Protein AF-A0A973ES80-F1 (afdb_monomer)

Solvent-accessible surface area (backbone atoms only — not comparable to full-atom values): 8370 Å² total; per-residue (Å²): 137,81,82,88,63,58,48,84,72,54,75,30,56,45,78,45,64,37,66,35,90,82,67,39,90,67,48,29,43,89,67,85,59,56,62,62,58,46,53,55,49,45,57,75,65,37,44,41,62,56,45,64,76,75,47,75,82,76,58,48,70,87,73,41,46,35,35,14,36,14,32,15,62,82,35,80,42,47,18,89,81,32,85,41,54,42,68,24,60,24,74,76,77,84,71,94,68,85,58,85,75,82,52,56,40,46,77,60,33,89,63,67,24,53,43,82,52,88,96,50,72,60,70,47,73,41,70,91,50,47,70,24,45,32,55,36,61,76,60,103

Foldseek 3Di:
DDPVPQLVVAPQEDEAEDCQCVPDPLQLDDDDCPRVVVVVVCVVVPNVVVCPVPDPDDDHPVSRQYEYEYRALVQVRVLVPGPHRHHHAAADDDDPDFAPPPCQLCVQDPQSQWDDDPPDRDIHGNPVSDRRSCRSVVRD

Structure (mmCIF, N/CA/C/O backbone):
data_AF-A0A973ES80-F1
#
_entry.id   AF-A0A973ES80-F1
#
loop_
_atom_site.group_PDB
_atom_site.id
_atom_site.type_symbol
_atom_site.label_atom_id
_atom_site.label_alt_id
_atom_site.label_comp_id
_atom_site.label_asym_id
_atom_site.label_entity_id
_atom_site.label_seq_id
_atom_site.pdbx_PDB_ins_code
_atom_site.Cartn_x
_atom_site.Cartn_y
_atom_site.Cartn_z
_atom_site.occupancy
_atom_site.B_iso_or_equiv
_atom_site.auth_seq_id
_atom_site.auth_comp_id
_atom_site.auth_asym_id
_atom_site.auth_atom_id
_atom_site.pdbx_PDB_model_num
ATOM 1 N N . MET A 1 1 ? -2.754 -6.258 39.393 1.00 43.59 1 MET A N 1
ATOM 2 C CA . MET A 1 1 ? -3.346 -5.490 38.275 1.00 43.59 1 MET A CA 1
ATOM 3 C C . MET A 1 1 ? -4.844 -5.733 38.300 1.00 43.59 1 MET A C 1
ATOM 5 O O . MET A 1 1 ? -5.245 -6.885 38.224 1.00 43.59 1 MET A O 1
ATOM 9 N N . ASN A 1 2 ? -5.641 -4.691 38.536 1.00 36.19 2 ASN A N 1
ATOM 10 C CA . ASN A 1 2 ? -7.092 -4.793 38.709 1.00 36.19 2 ASN A CA 1
ATOM 11 C C . ASN A 1 2 ? -7.772 -4.716 37.329 1.00 36.19 2 ASN A C 1
ATOM 13 O O . ASN A 1 2 ? -7.529 -3.766 36.591 1.00 36.19 2 ASN A O 1
ATOM 17 N N . LEU A 1 3 ? -8.583 -5.716 36.974 1.00 53.62 3 LEU A N 1
ATOM 18 C CA . LEU A 1 3 ? -9.195 -5.892 35.642 1.00 53.62 3 LEU A CA 1
ATOM 19 C C . LEU A 1 3 ? -10.403 -4.966 35.378 1.00 53.62 3 LEU A C 1
ATOM 21 O O . LEU A 1 3 ? -10.907 -4.925 34.261 1.00 53.62 3 LEU A O 1
ATOM 25 N N . ASN A 1 4 ? -10.842 -4.204 36.383 1.00 50.44 4 ASN A N 1
ATOM 26 C CA . ASN A 1 4 ? -12.107 -3.455 36.368 1.00 50.44 4 ASN A CA 1
ATOM 27 C C . ASN A 1 4 ? -12.022 -2.034 35.770 1.00 50.44 4 ASN A C 1
ATOM 29 O O . ASN A 1 4 ? -12.993 -1.294 35.848 1.00 50.44 4 ASN A O 1
ATOM 33 N N . HIS A 1 5 ? -10.886 -1.647 35.177 1.00 54.56 5 HIS A N 1
ATOM 34 C CA . HIS A 1 5 ? -10.692 -0.331 34.536 1.00 54.56 5 HIS A CA 1
ATOM 35 C C . HIS A 1 5 ? -10.261 -0.424 33.058 1.00 54.56 5 HIS A C 1
ATOM 37 O O . HIS A 1 5 ? -9.754 0.542 32.493 1.00 54.56 5 HIS A O 1
ATOM 43 N N . MET A 1 6 ? -10.422 -1.582 32.402 1.00 54.12 6 MET A N 1
ATOM 44 C CA . MET A 1 6 ? -10.045 -1.729 30.982 1.00 54.12 6 MET A CA 1
ATOM 45 C C . MET A 1 6 ? -10.968 -0.964 30.021 1.00 54.12 6 MET A C 1
ATOM 47 O O . MET A 1 6 ? -10.572 -0.690 28.889 1.00 54.12 6 MET A O 1
ATOM 51 N N . ASP A 1 7 ? -12.166 -0.598 30.468 1.00 54.78 7 ASP A N 1
ATOM 52 C CA . ASP A 1 7 ? -13.205 -0.026 29.609 1.00 54.78 7 ASP A CA 1
ATOM 53 C C . ASP A 1 7 ? -12.988 1.473 29.337 1.00 54.78 7 ASP A C 1
ATOM 55 O O . ASP A 1 7 ? -13.377 1.984 28.288 1.00 54.78 7 ASP A O 1
ATOM 59 N N . GLU A 1 8 ? -12.272 2.172 30.227 1.00 59.88 8 GLU A N 1
ATOM 60 C CA . GLU A 1 8 ? -11.887 3.585 30.061 1.00 59.88 8 GLU A CA 1
ATOM 61 C C . GLU A 1 8 ? -10.803 3.794 28.986 1.00 59.88 8 GLU A C 1
ATOM 63 O O . GLU A 1 8 ? -10.536 4.925 28.581 1.00 59.88 8 GLU A O 1
ATOM 68 N N . GLN A 1 9 ? -10.182 2.717 28.491 1.00 67.00 9 GLN A N 1
ATOM 69 C CA . GLN A 1 9 ? -9.105 2.782 27.496 1.00 67.00 9 GLN A CA 1
ATOM 70 C C . GLN A 1 9 ? -9.587 2.602 26.046 1.00 67.00 9 GLN A C 1
ATOM 72 O O . GLN A 1 9 ? -8.796 2.801 25.121 1.00 67.00 9 GLN A O 1
ATOM 77 N N . VAL A 1 10 ? -10.862 2.254 25.818 1.00 82.19 10 VAL A N 1
ATOM 78 C CA . VAL A 1 10 ? -11.398 1.997 24.470 1.00 82.19 10 VAL A CA 1
ATOM 79 C C . VAL A 1 10 ? -11.743 3.310 23.762 1.00 82.19 10 VAL A C 1
ATOM 81 O O . VAL A 1 10 ? -12.679 4.012 24.143 1.00 82.19 10 VAL A O 1
ATOM 84 N N . ARG A 1 11 ? -11.020 3.628 22.680 1.00 85.75 11 ARG A N 1
ATOM 85 C CA . ARG A 1 11 ? -11.222 4.860 21.885 1.00 85.75 11 ARG A CA 1
ATOM 86 C C . ARG A 1 11 ? -12.265 4.686 20.781 1.00 85.75 11 ARG A C 1
ATOM 88 O O . ARG A 1 11 ? -12.725 5.656 20.181 1.00 85.75 11 ARG A O 1
ATOM 95 N N . GLY A 1 12 ? -12.644 3.440 20.510 1.00 92.19 12 GLY A N 1
ATOM 96 C CA . GLY A 1 12 ? -13.608 3.050 19.486 1.00 92.19 12 GLY A CA 1
ATOM 97 C C . GLY A 1 12 ? -12.990 2.858 18.103 1.00 92.19 12 GLY A C 1
ATOM 98 O O . GLY A 1 12 ? -13.616 2.279 17.229 1.00 92.19 12 GLY A O 1
ATOM 99 N N . HIS A 1 13 ? -11.762 3.290 17.866 1.00 95.50 13 HIS A N 1
ATOM 100 C CA . HIS A 1 13 ? -11.026 2.857 16.689 1.00 95.50 13 HIS A CA 1
ATOM 101 C C . HIS A 1 13 ? -9.534 3.053 16.899 1.00 95.50 13 HIS A C 1
ATOM 103 O O . HIS A 1 13 ? -9.101 3.879 17.704 1.00 95.50 13 HIS A O 1
ATOM 109 N N . ARG A 1 14 ? -8.758 2.321 16.110 1.00 95.38 14 ARG A N 1
ATOM 110 C CA . ARG A 1 14 ? -7.320 2.486 16.000 1.00 95.38 14 ARG A CA 1
ATOM 111 C C . ARG A 1 14 ? -6.913 2.426 14.541 1.00 95.38 14 ARG A C 1
ATOM 113 O O . ARG A 1 14 ? -7.352 1.529 13.824 1.00 95.38 14 ARG A O 1
ATOM 120 N N . VAL A 1 15 ? -6.058 3.356 14.133 1.00 96.69 15 VAL A N 1
ATOM 121 C CA . VAL A 1 15 ? -5.391 3.317 12.835 1.00 96.69 15 VAL A CA 1
ATOM 122 C C . VAL A 1 15 ? -3.910 3.034 13.070 1.00 96.69 15 VAL A C 1
ATOM 124 O O . VAL A 1 15 ? -3.263 3.703 13.868 1.00 96.69 15 VAL A O 1
ATOM 127 N N . GLU A 1 16 ? -3.382 2.007 12.413 1.00 95.69 16 GLU A N 1
ATOM 128 C CA . GLU A 1 16 ? -1.969 1.624 12.477 1.00 95.69 16 GLU A CA 1
ATOM 129 C C . GLU A 1 16 ? -1.348 1.718 11.079 1.00 95.69 16 GLU A C 1
ATOM 131 O O . GLU A 1 16 ? -1.989 1.403 10.073 1.00 95.69 16 GLU A O 1
ATOM 136 N N . THR A 1 17 ? -0.090 2.146 10.993 1.00 95.88 17 THR A N 1
ATOM 137 C CA . THR A 1 17 ? 0.634 2.282 9.723 1.00 95.88 17 THR A CA 1
ATOM 138 C C . THR A 1 17 ? 1.946 1.516 9.738 1.00 95.88 17 THR A C 1
ATOM 140 O O . THR A 1 17 ? 2.513 1.214 10.787 1.00 95.88 17 THR A O 1
ATOM 143 N N . CYS A 1 18 ? 2.454 1.197 8.550 1.00 94.75 18 CYS A N 1
ATOM 144 C CA . CYS A 1 18 ? 3.840 0.766 8.392 1.00 94.75 18 CYS A CA 1
ATOM 145 C C . CYS A 1 18 ? 4.806 1.970 8.413 1.00 94.75 18 CYS A C 1
ATOM 147 O O . CYS A 1 18 ? 4.372 3.117 8.355 1.00 94.75 18 CYS A O 1
ATOM 149 N N . PHE A 1 19 ? 6.115 1.700 8.393 1.00 92.44 19 PHE A N 1
ATOM 150 C CA . PHE A 1 19 ? 7.204 2.691 8.277 1.00 92.44 19 PHE A CA 1
ATOM 151 C C . PHE A 1 19 ? 7.278 3.388 6.891 1.00 92.44 19 PHE A C 1
ATOM 153 O O . PHE A 1 19 ? 8.298 3.944 6.496 1.00 92.44 19 PHE A O 1
ATOM 160 N N . GLY A 1 20 ? 6.231 3.302 6.067 1.00 90.69 20 GLY A N 1
ATOM 161 C CA . GLY A 1 20 ? 6.263 3.781 4.685 1.00 90.69 20 GLY A CA 1
ATOM 162 C C . GLY A 1 20 ? 6.434 5.298 4.577 1.00 90.69 20 GLY A C 1
ATOM 163 O O . GLY A 1 20 ? 7.318 5.762 3.852 1.00 90.69 20 GLY A O 1
ATOM 164 N N . ALA A 1 21 ? 5.653 6.067 5.338 1.00 87.06 21 ALA A N 1
ATOM 165 C CA . ALA A 1 21 ? 5.737 7.530 5.384 1.00 87.06 21 ALA A CA 1
ATOM 166 C C . ALA A 1 21 ? 7.124 8.051 5.812 1.00 87.06 21 ALA A C 1
ATOM 168 O O . ALA A 1 21 ? 7.546 9.106 5.346 1.00 87.06 21 ALA A O 1
ATOM 169 N N . ASP A 1 22 ? 7.856 7.271 6.607 1.00 89.81 22 ASP A N 1
ATOM 170 C CA . ASP A 1 22 ? 9.169 7.619 7.161 1.00 89.81 22 ASP A CA 1
ATOM 171 C C . ASP A 1 22 ? 10.346 7.276 6.223 1.00 89.81 22 ASP A C 1
ATOM 173 O O . ASP A 1 22 ? 11.509 7.304 6.627 1.00 89.81 22 ASP A O 1
ATOM 177 N N . GLY A 1 23 ? 10.064 6.952 4.955 1.00 89.94 23 GLY A N 1
ATOM 178 C CA . GLY A 1 23 ? 11.088 6.747 3.925 1.00 89.94 23 GLY A CA 1
ATOM 179 C C . GLY A 1 23 ? 11.422 5.285 3.627 1.00 89.94 23 GLY A C 1
ATOM 180 O O . GLY A 1 23 ? 12.551 4.972 3.250 1.00 89.94 23 GLY A O 1
ATOM 181 N N . CYS A 1 24 ? 10.463 4.364 3.765 1.00 93.06 24 CYS A N 1
ATOM 182 C CA . CYS A 1 24 ? 10.685 2.973 3.368 1.00 93.06 24 CYS A CA 1
ATOM 183 C C . CYS A 1 24 ? 11.018 2.860 1.861 1.00 93.06 24 CYS A C 1
ATOM 185 O O . CYS A 1 24 ? 10.219 3.296 1.028 1.00 93.06 24 CYS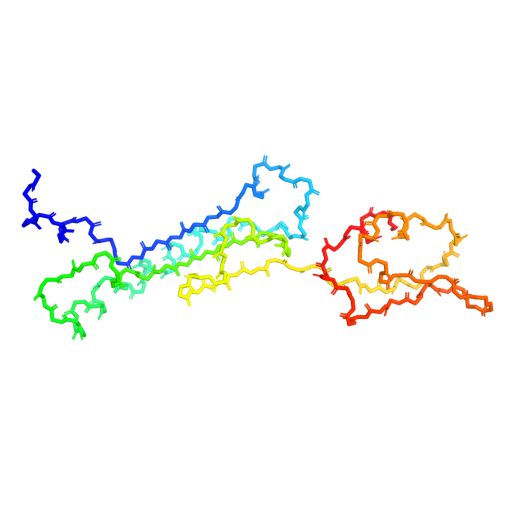 A O 1
ATOM 187 N N . PRO A 1 25 ? 12.114 2.180 1.470 1.00 91.69 25 PRO A N 1
ATOM 188 C CA . PRO A 1 25 ? 12.504 2.055 0.062 1.00 91.69 25 PRO A CA 1
ATOM 189 C C . PRO A 1 25 ? 11.569 1.156 -0.762 1.00 91.69 25 PRO A C 1
ATOM 191 O O . PRO A 1 25 ? 11.608 1.187 -1.986 1.00 91.69 25 PRO A O 1
ATOM 194 N N . ASN A 1 26 ? 10.728 0.341 -0.114 1.00 93.25 26 ASN A N 1
ATOM 195 C CA . ASN A 1 26 ? 9.772 -0.536 -0.799 1.00 93.25 26 ASN A CA 1
ATOM 196 C C . ASN A 1 26 ? 8.398 0.123 -1.000 1.00 93.25 26 ASN A C 1
ATOM 198 O O . ASN A 1 26 ? 7.464 -0.547 -1.436 1.00 93.25 26 ASN A O 1
ATOM 202 N N . ARG A 1 27 ? 8.244 1.399 -0.625 1.00 93.00 27 ARG A N 1
ATOM 203 C CA . ARG A 1 27 ? 6.973 2.119 -0.702 1.00 93.00 27 ARG A CA 1
ATOM 204 C C . ARG A 1 27 ? 6.459 2.142 -2.145 1.00 93.00 27 ARG A C 1
ATOM 206 O O . ARG A 1 27 ? 7.104 2.708 -3.021 1.00 93.00 27 ARG A O 1
ATOM 213 N N . ALA A 1 28 ? 5.289 1.545 -2.373 1.00 94.12 28 ALA A N 1
ATOM 214 C CA . ALA A 1 28 ? 4.667 1.471 -3.695 1.00 94.12 28 ALA A CA 1
ATOM 215 C C . ALA A 1 28 ? 3.730 2.659 -3.946 1.00 94.12 28 ALA A C 1
ATOM 217 O O . ALA A 1 28 ? 3.535 3.069 -5.088 1.00 94.12 28 ALA A O 1
ATOM 218 N N . CYS A 1 29 ? 3.141 3.211 -2.883 1.00 88.38 29 CYS A N 1
ATOM 219 C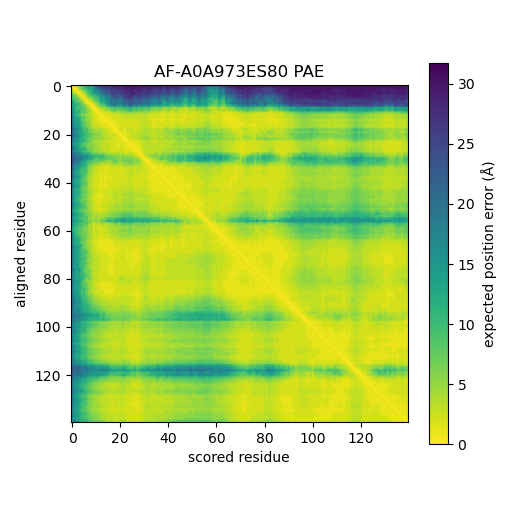 CA . CYS A 1 29 ? 2.229 4.343 -2.952 1.00 88.38 29 CYS A CA 1
ATOM 220 C C . CYS A 1 29 ? 2.657 5.440 -1.976 1.00 88.38 29 CYS A C 1
ATOM 222 O O . CYS A 1 29 ? 2.942 5.163 -0.816 1.00 88.38 29 CYS A O 1
ATOM 224 N N . ASP A 1 30 ? 2.645 6.690 -2.433 1.00 82.88 30 ASP A N 1
ATOM 225 C CA . ASP A 1 30 ? 2.770 7.867 -1.572 1.00 82.88 30 ASP A CA 1
ATOM 226 C C . ASP A 1 30 ? 1.397 8.535 -1.456 1.00 82.88 30 ASP A C 1
ATOM 228 O O . ASP A 1 30 ? 1.039 9.462 -2.191 1.00 82.88 30 ASP A O 1
ATOM 232 N N . ALA A 1 31 ? 0.552 7.972 -0.593 1.00 74.06 31 ALA A N 1
ATOM 233 C CA . ALA A 1 31 ? -0.707 8.611 -0.261 1.00 74.06 31 ALA A CA 1
ATOM 234 C C . ALA A 1 31 ? -0.416 9.750 0.725 1.00 74.06 31 ALA A C 1
ATOM 236 O O . ALA A 1 31 ? 0.163 9.533 1.785 1.00 74.06 31 ALA A O 1
ATOM 237 N N . ARG A 1 32 ? -0.855 10.973 0.408 1.00 78.19 32 ARG A N 1
ATOM 238 C CA . ARG A 1 32 ? -0.741 12.110 1.335 1.00 78.19 32 ARG A CA 1
ATOM 239 C C . ARG A 1 32 ? -1.588 11.855 2.585 1.00 78.19 32 ARG A C 1
ATOM 241 O O . ARG A 1 32 ? -2.816 11.969 2.525 1.00 78.19 32 ARG A O 1
ATOM 248 N N . ASN A 1 33 ? -0.918 11.536 3.691 1.00 84.12 33 ASN A N 1
ATOM 249 C CA . ASN A 1 33 ? -1.470 11.395 5.041 1.00 84.12 33 ASN A CA 1
ATOM 250 C C . ASN A 1 33 ? -2.759 10.537 5.124 1.00 84.12 33 ASN A C 1
ATOM 252 O O . ASN A 1 33 ? -3.790 11.018 5.600 1.00 84.12 33 ASN A O 1
ATOM 256 N N . PRO A 1 34 ? -2.762 9.275 4.646 1.00 91.00 34 PRO A N 1
ATOM 257 C CA . PRO A 1 34 ? -3.954 8.427 4.650 1.00 91.00 34 PRO A CA 1
ATOM 258 C C . PRO A 1 34 ? -4.445 8.122 6.068 1.00 91.00 34 PRO A C 1
ATOM 260 O O . PRO A 1 34 ? -5.652 8.074 6.286 1.00 91.00 34 PRO A O 1
ATOM 263 N N . ALA A 1 35 ? -3.525 7.964 7.023 1.00 93.62 35 ALA A N 1
ATOM 264 C CA . ALA A 1 35 ? -3.856 7.637 8.404 1.00 93.62 35 ALA A CA 1
ATOM 265 C C . ALA A 1 35 ? -4.658 8.749 9.080 1.00 93.62 35 ALA A C 1
ATOM 267 O O . ALA A 1 35 ? -5.779 8.495 9.508 1.00 93.62 35 ALA A O 1
ATOM 268 N N . SER A 1 36 ? -4.159 9.990 9.074 1.00 94.50 36 SER A N 1
ATOM 269 C CA . SER A 1 36 ? -4.866 11.108 9.713 1.00 94.50 36 SER A CA 1
ATOM 270 C C . SER A 1 36 ? -6.228 11.366 9.070 1.00 94.50 36 SER A C 1
ATOM 272 O O . SER A 1 36 ? -7.227 11.529 9.760 1.00 94.50 36 SER A O 1
ATOM 274 N N . ARG A 1 37 ? -6.316 11.296 7.734 1.00 94.62 37 ARG A N 1
ATOM 275 C CA . ARG A 1 37 ? -7.597 11.431 7.020 1.00 94.62 37 ARG A CA 1
ATOM 276 C C . ARG A 1 37 ? -8.607 10.361 7.430 1.00 94.62 37 ARG A C 1
ATOM 278 O O . ARG A 1 37 ? -9.812 10.631 7.441 1.00 94.62 37 ARG A O 1
ATOM 285 N N . LEU A 1 38 ? -8.134 9.147 7.703 1.00 95.38 38 LEU A N 1
ATOM 286 C CA . LEU A 1 38 ? -8.975 8.046 8.137 1.00 95.38 38 LEU A CA 1
ATOM 287 C C . LEU A 1 38 ? -9.381 8.193 9.607 1.00 95.38 38 LEU A C 1
ATOM 289 O O . LEU A 1 38 ? -10.559 8.033 9.908 1.00 95.38 38 LEU A O 1
ATOM 293 N N . GLU A 1 39 ? -8.461 8.566 10.494 1.00 96.12 39 GLU A N 1
ATOM 294 C CA . GLU A 1 39 ? -8.762 8.892 11.895 1.00 96.12 39 GLU A CA 1
ATOM 295 C C . GLU A 1 39 ? -9.815 10.006 11.996 1.00 96.12 39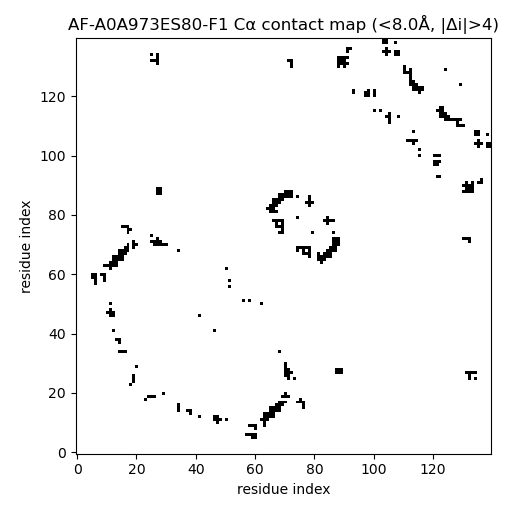 GLU A C 1
ATOM 297 O O . GLU A 1 39 ? -10.818 9.856 12.698 1.00 96.12 39 GLU A O 1
ATOM 302 N N . ASP A 1 40 ? -9.672 11.073 11.206 1.00 96.69 40 ASP A N 1
ATOM 303 C CA . ASP A 1 40 ? -10.650 12.161 11.116 1.00 96.69 40 ASP A CA 1
ATOM 304 C C . ASP A 1 40 ? -12.015 11.667 10.622 1.00 96.69 40 ASP A C 1
ATOM 306 O O . ASP A 1 40 ? -13.073 12.121 11.068 1.00 96.69 40 ASP A O 1
ATOM 310 N N . LEU A 1 41 ? -12.032 10.755 9.647 1.00 96.56 41 LEU A N 1
ATOM 311 C CA . LEU A 1 41 ? -13.269 10.169 9.139 1.00 96.56 41 LEU A CA 1
ATOM 312 C C . LEU A 1 41 ? -13.960 9.311 10.206 1.00 96.56 41 LEU A C 1
ATOM 314 O O . LEU A 1 41 ? -15.159 9.484 10.428 1.00 96.56 41 LEU A O 1
ATOM 318 N N . LEU A 1 42 ? -13.224 8.417 10.864 1.00 96.69 42 LEU A N 1
ATOM 319 C CA . LEU A 1 42 ? -13.750 7.513 11.889 1.00 96.69 42 LEU A CA 1
ATOM 320 C C . LEU A 1 42 ? -14.238 8.292 13.116 1.00 96.69 42 LEU A C 1
ATOM 322 O O . LEU A 1 42 ? -15.337 8.043 13.615 1.00 96.69 42 LEU A O 1
ATOM 326 N N . THR A 1 43 ? -13.491 9.312 13.534 1.00 95.69 43 THR A N 1
ATOM 327 C CA . THR A 1 43 ? -13.895 10.218 14.613 1.00 95.69 43 THR A CA 1
ATOM 328 C C . THR A 1 43 ? -15.186 10.953 14.261 1.00 95.69 43 THR A C 1
ATOM 330 O O . THR A 1 43 ? -16.151 10.903 15.025 1.00 95.69 43 THR A O 1
ATOM 333 N N . ARG A 1 44 ? -15.277 11.558 13.067 1.00 97.44 44 ARG A N 1
ATOM 334 C CA . ARG A 1 44 ? -16.502 12.249 12.615 1.00 97.44 44 ARG A CA 1
ATOM 335 C C . ARG A 1 44 ? -17.711 11.325 12.489 1.00 97.44 44 ARG A C 1
ATOM 337 O O . ARG A 1 44 ? -18.838 11.779 12.656 1.00 97.44 44 ARG A O 1
ATOM 344 N N . LYS A 1 45 ? -17.504 10.041 12.189 1.00 96.94 45 LYS A N 1
ATOM 345 C 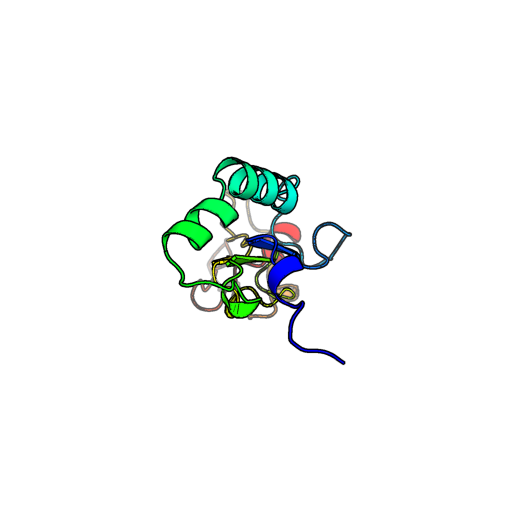CA . LYS A 1 45 ? -18.573 9.032 12.141 1.00 96.94 45 LYS A CA 1
ATOM 346 C C . LYS A 1 45 ? -18.987 8.512 13.520 1.00 96.94 45 LYS A C 1
ATOM 348 O O . LYS A 1 45 ? -19.925 7.725 13.587 1.00 96.94 45 LYS A O 1
ATOM 353 N N . ASN A 1 46 ? -18.337 8.968 14.594 1.00 95.75 46 ASN A N 1
ATOM 354 C CA . ASN A 1 46 ? -18.616 8.583 15.975 1.00 95.75 46 ASN A CA 1
ATOM 355 C C . ASN A 1 46 ? -18.681 7.055 16.159 1.00 95.75 46 ASN A C 1
ATOM 357 O O . ASN A 1 46 ? -19.653 6.513 16.689 1.00 95.75 46 ASN A O 1
ATOM 361 N N . ILE A 1 47 ? -17.641 6.349 15.699 1.00 95.25 47 ILE A N 1
ATOM 362 C CA . ILE A 1 47 ? -17.583 4.880 15.769 1.00 95.25 47 ILE A CA 1
ATOM 363 C C . ILE A 1 47 ? -17.716 4.371 17.214 1.00 95.25 47 ILE A C 1
ATOM 365 O O . ILE A 1 47 ? -18.386 3.367 17.451 1.00 95.25 47 ILE A O 1
ATOM 369 N N . LEU A 1 48 ? -17.166 5.095 18.196 1.00 93.06 48 LEU A N 1
ATOM 370 C CA . LEU A 1 48 ? -17.338 4.767 19.614 1.00 93.06 48 LEU A CA 1
ATOM 371 C C . LEU A 1 48 ? -18.815 4.808 20.035 1.00 93.06 48 LEU A C 1
ATOM 373 O O . LEU A 1 48 ? -19.305 3.867 20.657 1.00 93.06 48 LEU A O 1
ATOM 377 N N . GLY A 1 49 ? -19.540 5.872 19.676 1.00 93.38 49 GLY A N 1
ATOM 378 C CA . GLY A 1 49 ? -20.971 5.982 19.955 1.00 93.38 49 GLY A CA 1
ATOM 379 C C . GLY A 1 49 ? -21.787 4.901 19.247 1.00 93.3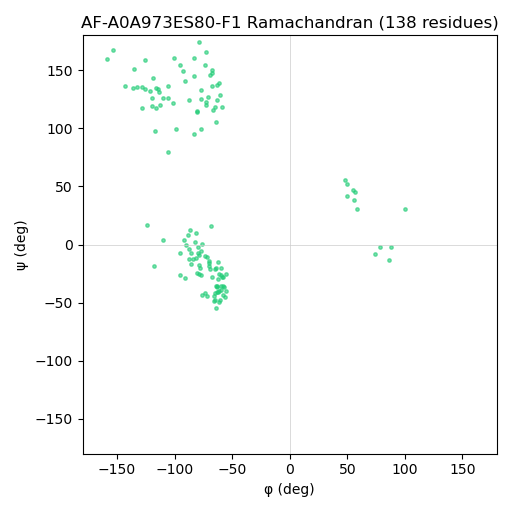8 49 GLY A C 1
ATOM 380 O O . GLY A 1 49 ? -22.669 4.304 19.859 1.00 93.38 49 GLY A O 1
ATOM 381 N N . PHE A 1 50 ? -21.448 4.593 17.993 1.00 93.75 50 PHE A N 1
ATOM 382 C CA . PHE A 1 50 ? -22.061 3.494 17.247 1.00 93.75 50 PHE A CA 1
ATOM 383 C C . PHE A 1 50 ? -21.889 2.143 17.959 1.00 93.75 50 PHE A C 1
ATOM 385 O O . PHE A 1 50 ? -22.848 1.381 18.067 1.00 93.75 50 PHE A O 1
ATOM 392 N N . MET A 1 51 ? -20.699 1.854 18.493 1.00 92.06 51 MET A N 1
ATOM 393 C CA . MET A 1 51 ? -20.461 0.618 19.241 1.00 92.06 51 MET A CA 1
ATOM 394 C C . MET A 1 51 ? -21.246 0.543 20.543 1.00 92.06 51 MET A C 1
ATOM 396 O O . MET A 1 51 ? -21.851 -0.492 20.813 1.00 92.06 51 MET A O 1
ATOM 400 N N . LYS A 1 52 ? -21.287 1.630 21.324 1.00 91.81 52 LYS A N 1
ATOM 401 C CA . LYS A 1 52 ? -22.054 1.681 22.582 1.00 91.81 52 LYS A CA 1
ATOM 402 C C . LYS A 1 52 ? -23.543 1.386 22.381 1.00 91.81 52 LYS A C 1
ATOM 404 O O . LYS A 1 52 ? -24.193 0.878 23.281 1.00 91.81 52 LYS A O 1
ATOM 409 N N . GLN A 1 53 ? -24.085 1.674 21.197 1.00 93.25 53 GLN A N 1
ATOM 410 C CA . GLN A 1 53 ? -25.479 1.367 20.862 1.00 93.25 53 GLN A CA 1
ATOM 411 C C . GLN A 1 53 ? -25.721 -0.102 20.491 1.00 93.25 53 GLN A C 1
ATOM 413 O O . GLN A 1 53 ? -26.871 -0.534 20.460 1.00 93.25 53 GLN A O 1
ATOM 418 N N . ARG A 1 54 ? -24.675 -0.865 20.150 1.00 91.81 54 ARG A N 1
ATOM 419 C CA . ARG A 1 54 ? -24.802 -2.230 19.608 1.00 91.81 54 ARG A CA 1
ATOM 420 C C . ARG A 1 54 ? -24.172 -3.317 20.464 1.00 91.81 54 ARG A C 1
ATOM 422 O O . ARG A 1 54 ? -24.496 -4.485 20.272 1.00 91.81 54 ARG A O 1
ATOM 429 N N . VAL A 1 55 ? -23.271 -2.953 21.365 1.00 90.31 55 VAL A N 1
ATOM 430 C CA . VAL A 1 55 ? -22.522 -3.888 22.201 1.00 90.31 55 VAL A CA 1
ATOM 431 C C . VAL A 1 55 ? -22.936 -3.685 23.650 1.00 90.31 55 VAL A C 1
ATOM 433 O O . VAL A 1 55 ? -23.017 -2.554 24.122 1.00 90.31 55 VAL A O 1
ATOM 436 N N . ALA A 1 56 ? -23.204 -4.790 24.346 1.00 85.62 56 ALA A N 1
ATOM 437 C CA . ALA A 1 56 ? -23.508 -4.756 25.768 1.00 85.62 56 ALA A CA 1
ATOM 438 C C . ALA A 1 56 ? -22.300 -4.241 26.557 1.00 85.62 56 ALA A C 1
ATOM 440 O O . ALA A 1 56 ? -21.161 -4.637 26.300 1.00 85.62 56 ALA A O 1
ATOM 441 N N . GLU A 1 57 ? -22.556 -3.368 27.525 1.00 82.75 57 GLU A N 1
ATOM 442 C CA . GLU A 1 57 ? -21.495 -2.844 28.368 1.00 82.75 57 GLU A CA 1
ATOM 443 C C . GLU A 1 57 ? -20.918 -3.933 29.301 1.00 82.75 57 GLU A C 1
ATOM 445 O O . GLU A 1 57 ? -21.647 -4.814 29.766 1.00 82.75 57 GLU A O 1
ATOM 450 N N . PRO A 1 58 ? -19.606 -3.874 29.585 1.00 85.69 58 PRO A N 1
ATOM 451 C CA . PRO A 1 58 ? -18.712 -2.799 29.177 1.00 85.69 58 PRO A CA 1
ATOM 452 C C . PRO A 1 58 ? -17.934 -3.069 27.874 1.00 85.69 58 PRO A C 1
ATOM 454 O O . PRO A 1 58 ? -17.663 -4.212 27.490 1.00 85.69 58 PRO A O 1
ATOM 457 N N . LEU A 1 59 ? -17.541 -1.986 27.193 1.00 88.75 59 LEU A N 1
ATOM 458 C CA . LEU A 1 59 ? -16.734 -2.065 25.977 1.00 88.75 59 LEU A CA 1
ATOM 459 C C . LEU A 1 59 ? -15.291 -2.461 26.291 1.00 88.75 59 LEU A C 1
ATOM 461 O O . LEU A 1 59 ? -14.551 -1.728 26.931 1.00 88.75 59 LEU A O 1
ATOM 465 N N . LYS A 1 60 ? -14.874 -3.591 25.720 1.00 89.56 60 LYS A N 1
ATOM 466 C CA . LYS A 1 60 ? -13.501 -4.117 25.790 1.00 89.56 60 LYS A CA 1
ATOM 467 C C . LYS A 1 60 ? -12.686 -3.836 24.524 1.00 89.56 60 LYS A C 1
ATOM 469 O O . LYS A 1 60 ? -13.244 -3.687 23.442 1.00 89.56 60 LYS A O 1
ATOM 474 N N . MET A 1 61 ? -11.357 -3.907 24.635 1.00 86.75 61 MET A N 1
ATOM 475 C CA . MET A 1 61 ? -10.388 -3.660 23.546 1.00 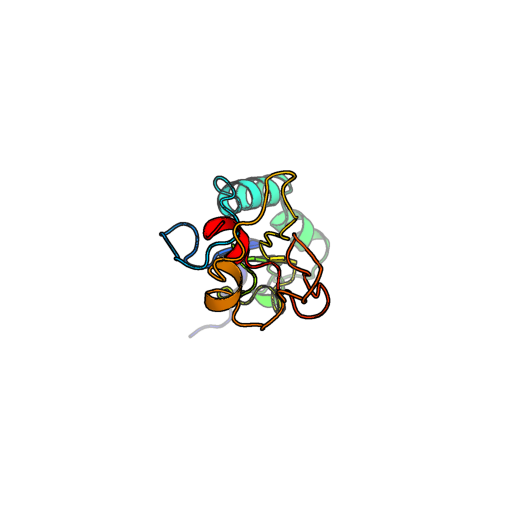86.75 61 MET A CA 1
ATOM 476 C C . MET A 1 61 ? -10.571 -4.501 22.271 1.00 86.75 61 MET A C 1
ATOM 478 O O . MET A 1 61 ? -10.112 -4.096 21.208 1.00 86.75 61 MET A O 1
ATOM 482 N N . HIS A 1 62 ? -11.184 -5.684 22.353 1.00 88.12 62 HIS A N 1
ATOM 483 C CA . HIS A 1 62 ? -11.451 -6.515 21.170 1.00 88.12 62 HIS A CA 1
ATOM 484 C C . HIS A 1 62 ? -12.673 -6.052 20.368 1.00 88.12 62 HIS A C 1
ATOM 486 O O . HIS A 1 62 ? -12.895 -6.563 19.280 1.00 88.12 62 HIS A O 1
ATOM 492 N N . HIS A 1 63 ? -13.457 -5.106 20.891 1.00 90.69 63 HIS A N 1
ATOM 493 C CA . HIS A 1 63 ? -14.513 -4.445 20.127 1.00 90.69 63 HIS A CA 1
ATOM 494 C C . HIS A 1 63 ? -13.982 -3.244 19.336 1.00 90.69 63 HIS A C 1
ATOM 496 O O . HIS A 1 63 ? -14.664 -2.762 18.441 1.00 90.69 63 HIS A O 1
ATOM 502 N N . GLU A 1 64 ? -12.792 -2.732 19.670 1.00 91.44 64 GLU A N 1
ATOM 503 C CA . GLU A 1 64 ? -12.216 -1.569 19.000 1.00 91.44 64 GLU A CA 1
ATOM 504 C C . GLU A 1 64 ? -11.956 -1.874 17.523 1.00 91.44 64 GLU A C 1
ATOM 506 O O . GLU A 1 64 ? -11.217 -2.805 17.213 1.00 91.44 64 GLU A O 1
ATOM 511 N N . LEU A 1 65 ? -12.523 -1.059 16.628 1.00 95.31 65 LEU A N 1
ATOM 512 C CA . LEU A 1 65 ? -12.306 -1.190 15.191 1.00 95.31 65 LEU A CA 1
ATOM 513 C C . LEU A 1 65 ? -10.836 -0.918 14.861 1.00 95.31 65 LEU A C 1
ATOM 515 O O . LEU A 1 65 ? -10.346 0.197 15.062 1.00 95.31 65 LEU A O 1
ATOM 519 N N . ARG A 1 66 ? -10.142 -1.904 14.304 1.00 97.00 66 ARG A N 1
ATOM 520 C CA . ARG A 1 66 ? -8.749 -1.781 13.881 1.00 97.00 66 ARG A CA 1
ATOM 521 C C . ARG A 1 66 ? -8.674 -1.597 12.380 1.00 97.00 66 ARG A C 1
ATOM 523 O O . ARG A 1 66 ? -9.096 -2.458 11.610 1.00 97.00 66 ARG A O 1
ATOM 530 N N . VAL A 1 67 ? -8.066 -0.493 11.969 1.00 97.88 67 VAL A N 1
ATOM 531 C CA . VAL A 1 67 ? -7.687 -0.264 10.580 1.00 97.88 67 VAL A CA 1
ATOM 532 C C . VAL A 1 67 ? -6.173 -0.244 10.478 1.00 97.88 67 VAL A C 1
ATOM 534 O O . VAL A 1 67 ? -5.507 0.445 11.243 1.00 97.88 67 VAL A O 1
ATOM 537 N N . SER A 1 68 ? -5.617 -0.991 9.534 1.00 97.75 68 SER A N 1
ATOM 538 C CA . SER A 1 68 ? -4.174 -1.037 9.314 1.00 97.75 68 SER A CA 1
ATOM 539 C C . SER A 1 68 ? -3.842 -0.714 7.864 1.00 97.75 68 SER A C 1
ATOM 541 O O . SER A 1 68 ? -4.485 -1.208 6.936 1.00 97.75 68 SER A O 1
ATOM 543 N N . ILE A 1 69 ? -2.850 0.154 7.675 1.00 96.81 69 ILE A N 1
ATOM 544 C CA . ILE A 1 69 ? -2.437 0.691 6.379 1.00 96.81 69 ILE A CA 1
ATOM 545 C C . ILE A 1 69 ? -0.983 0.312 6.123 1.00 96.81 69 ILE A C 1
ATOM 547 O O . ILE A 1 69 ? -0.097 0.584 6.935 1.00 96.81 69 ILE A O 1
ATOM 551 N N . SER A 1 70 ? -0.722 -0.309 4.981 1.00 96.62 70 SER A N 1
ATOM 552 C CA . SER A 1 70 ? 0.620 -0.566 4.467 1.00 96.62 70 SER A CA 1
ATOM 553 C C . SER A 1 70 ? 0.774 0.076 3.098 1.00 96.62 70 SER A C 1
ATOM 555 O O . SER A 1 70 ? -0.051 -0.149 2.223 1.00 96.62 70 SER A O 1
ATOM 557 N N . ASP A 1 71 ? 1.859 0.812 2.873 1.00 96.19 71 ASP A N 1
ATOM 558 C CA . ASP A 1 71 ? 2.060 1.561 1.622 1.00 96.19 71 ASP A CA 1
ATOM 559 C C . ASP A 1 71 ? 2.607 0.704 0.466 1.00 96.19 71 ASP A C 1
ATOM 561 O O . ASP A 1 71 ? 2.910 1.210 -0.617 1.00 96.19 71 ASP A O 1
ATOM 565 N N . CYS A 1 72 ? 2.790 -0.596 0.695 1.00 95.75 72 CYS A N 1
ATOM 566 C CA . CYS A 1 72 ? 3.246 -1.543 -0.312 1.00 95.75 72 CYS A CA 1
ATOM 567 C C . CYS A 1 72 ? 2.772 -2.977 -0.013 1.00 95.75 72 CYS A C 1
ATOM 569 O O . CYS A 1 72 ? 2.376 -3.270 1.123 1.00 95.75 72 CYS A O 1
ATOM 571 N N . PRO A 1 73 ? 2.901 -3.897 -0.987 1.00 96.56 73 PRO A N 1
ATOM 572 C CA . PRO A 1 73 ? 2.488 -5.295 -0.846 1.00 96.56 73 PRO A CA 1
ATOM 573 C C . PRO A 1 73 ? 3.224 -6.094 0.241 1.00 96.56 73 PRO A C 1
ATOM 575 O O . PRO A 1 73 ? 2.726 -7.136 0.652 1.00 96.56 73 PRO A O 1
ATOM 578 N N . ASN A 1 74 ? 4.365 -5.608 0.758 1.00 95.56 74 ASN A N 1
ATOM 579 C CA . ASN A 1 74 ? 5.065 -6.259 1.878 1.00 95.56 74 ASN A CA 1
ATOM 580 C C . ASN A 1 74 ? 4.238 -6.262 3.170 1.00 95.56 74 ASN A C 1
ATOM 582 O O . ASN A 1 74 ? 4.515 -7.051 4.068 1.00 95.56 74 ASN A O 1
ATOM 586 N N . ALA A 1 75 ? 3.242 -5.373 3.269 1.00 96.56 75 ALA A N 1
ATOM 587 C CA . ALA A 1 75 ? 2.220 -5.426 4.304 1.00 96.56 75 ALA A CA 1
ATOM 588 C C . ALA A 1 75 ? 2.768 -5.439 5.754 1.00 96.56 75 ALA A C 1
ATOM 590 O O . ALA A 1 75 ? 2.245 -6.133 6.626 1.00 96.56 75 ALA A O 1
ATOM 591 N N . CYS A 1 76 ? 3.833 -4.676 6.032 1.00 96.75 76 CYS A N 1
ATOM 592 C CA . CYS A 1 76 ? 4.558 -4.735 7.309 1.00 96.75 76 CYS A CA 1
ATOM 593 C C . CYS A 1 76 ? 3.695 -4.404 8.545 1.00 96.75 76 CYS A C 1
ATOM 595 O O . CYS A 1 76 ? 4.001 -4.880 9.636 1.00 96.75 76 CYS A O 1
ATOM 597 N N . SER A 1 77 ? 2.620 -3.620 8.393 1.00 96.06 77 SER A N 1
ATOM 598 C CA . SER A 1 77 ? 1.677 -3.296 9.482 1.00 96.06 77 SER A CA 1
ATOM 599 C C . SER A 1 77 ? 0.626 -4.381 9.739 1.00 96.06 77 SER A C 1
ATOM 601 O O . SER A 1 77 ? -0.316 -4.164 10.499 1.00 96.06 77 SER A O 1
ATOM 603 N N . ARG A 1 78 ? 0.781 -5.561 9.122 1.00 97.50 78 ARG A N 1
ATOM 604 C CA . ARG A 1 78 ? -0.113 -6.722 9.267 1.00 97.50 78 ARG A CA 1
ATOM 605 C C . ARG A 1 78 ? -1.590 -6.407 8.950 1.00 97.50 78 ARG A C 1
ATOM 607 O O . ARG A 1 78 ? -2.473 -6.816 9.705 1.00 97.50 78 ARG A O 1
ATOM 614 N N . PRO A 1 79 ? -1.896 -5.710 7.839 1.00 97.19 79 PRO A N 1
ATOM 615 C CA . PRO A 1 79 ? -3.264 -5.338 7.479 1.00 97.19 79 PRO A CA 1
ATOM 616 C C . PRO A 1 79 ? -4.209 -6.530 7.286 1.00 97.19 79 PRO A C 1
ATOM 618 O O . PRO A 1 79 ? -5.416 -6.362 7.387 1.00 97.19 79 PRO A O 1
ATOM 621 N N . GLN A 1 80 ? -3.686 -7.736 7.053 1.00 96.94 80 GLN A N 1
ATOM 622 C CA . GLN A 1 80 ? -4.481 -8.949 6.834 1.00 96.94 80 GLN A CA 1
ATOM 623 C C . GLN A 1 80 ? -5.229 -9.439 8.081 1.00 96.94 80 GLN A C 1
ATOM 625 O O . GLN A 1 80 ? -6.168 -10.215 7.947 1.00 96.94 80 GLN A O 1
ATOM 630 N N . ILE A 1 81 ? -4.793 -9.033 9.278 1.00 96.56 81 ILE A N 1
ATOM 631 C CA . ILE A 1 81 ? -5.408 -9.436 10.556 1.00 96.56 81 ILE A CA 1
ATOM 632 C C . ILE A 1 81 ? -6.137 -8.280 11.257 1.00 96.56 81 ILE A C 1
ATOM 634 O O . ILE A 1 81 ? -6.597 -8.442 12.386 1.00 96.56 81 ILE A O 1
ATOM 638 N N . ALA A 1 82 ? -6.198 -7.108 10.622 1.00 97.00 82 ALA A N 1
ATOM 639 C CA . ALA A 1 82 ? -7.024 -5.995 11.071 1.00 97.00 82 ALA A CA 1
ATOM 640 C C . ALA A 1 82 ? -8.466 -6.174 10.566 1.00 97.00 82 ALA A C 1
ATOM 642 O O . ALA A 1 82 ? -8.695 -6.891 9.593 1.00 97.00 82 ALA A O 1
ATOM 643 N N . ASP A 1 83 ? -9.433 -5.490 11.183 1.00 96.75 83 ASP A N 1
ATOM 644 C CA . ASP A 1 83 ? -10.822 -5.504 10.704 1.00 96.75 83 ASP A CA 1
ATOM 645 C C . ASP A 1 83 ? -10.926 -4.893 9.300 1.00 96.75 83 ASP A C 1
ATOM 647 O O . ASP A 1 83 ? -11.694 -5.351 8.454 1.00 96.75 83 ASP A O 1
ATOM 651 N N . ILE A 1 84 ? -10.126 -3.852 9.047 1.00 97.56 84 ILE A N 1
ATOM 652 C CA . ILE A 1 84 ? -9.965 -3.234 7.733 1.00 97.56 84 ILE A CA 1
ATOM 653 C C . ILE A 1 84 ? -8.471 -3.145 7.417 1.00 97.56 84 ILE A C 1
ATOM 655 O O . ILE A 1 84 ? -7.715 -2.446 8.092 1.00 97.56 84 ILE A O 1
ATOM 659 N N . GLY A 1 85 ? -8.045 -3.834 6.362 1.00 97.31 85 GLY A N 1
ATOM 660 C CA . GLY A 1 85 ? -6.682 -3.777 5.845 1.00 97.31 85 GLY A CA 1
ATOM 661 C C . GLY A 1 85 ? -6.602 -2.977 4.550 1.00 97.31 85 GLY A C 1
ATOM 662 O O . GLY A 1 85 ? -7.302 -3.286 3.588 1.00 97.31 85 GLY A O 1
ATOM 663 N N . LEU A 1 86 ? -5.725 -1.975 4.501 1.00 96.56 86 LEU A N 1
ATOM 664 C CA . LEU A 1 86 ? -5.412 -1.215 3.291 1.00 96.56 86 LEU A CA 1
ATOM 665 C C . LEU A 1 86 ? -3.970 -1.509 2.870 1.00 96.56 86 LEU A C 1
ATOM 667 O O . LEU A 1 86 ? -3.034 -1.262 3.628 1.00 96.56 86 LEU A O 1
ATOM 671 N N . ILE A 1 87 ? -3.791 -2.035 1.658 1.00 96.62 87 ILE A N 1
ATOM 672 C CA . ILE A 1 87 ? -2.478 -2.365 1.090 1.00 96.62 87 ILE A CA 1
ATOM 673 C C . ILE A 1 87 ? -2.278 -1.548 -0.185 1.00 96.62 87 ILE A C 1
ATOM 675 O O . ILE A 1 87 ? -3.042 -1.674 -1.141 1.00 96.62 87 ILE A O 1
ATOM 679 N N . GLY A 1 88 ? -1.245 -0.710 -0.192 1.00 95.06 88 GLY A N 1
ATOM 680 C CA . GLY A 1 88 ? -0.799 0.041 -1.355 1.00 95.06 88 GLY A CA 1
ATOM 681 C C . GLY A 1 88 ? -0.235 -0.889 -2.422 1.00 95.06 88 GLY A C 1
ATOM 682 O O . GLY A 1 88 ? 0.533 -1.806 -2.126 1.00 95.06 88 GLY A O 1
ATOM 683 N N . ALA A 1 89 ? -0.610 -0.636 -3.670 1.00 95.25 89 ALA A N 1
ATOM 684 C CA . ALA A 1 89 ? -0.174 -1.398 -4.825 1.00 95.25 89 ALA A CA 1
ATOM 685 C C . ALA A 1 89 ? 0.029 -0.461 -6.021 1.00 95.25 89 ALA A C 1
ATOM 687 O O . ALA A 1 89 ? -0.804 0.396 -6.311 1.00 95.25 89 ALA A O 1
ATOM 688 N N . CYS A 1 90 ? 1.125 -0.665 -6.741 1.00 95.19 90 CYS A N 1
ATOM 689 C CA . CYS A 1 90 ? 1.444 -0.012 -8.000 1.00 95.19 90 CYS A CA 1
ATOM 690 C C . CYS A 1 90 ? 1.525 -1.084 -9.091 1.00 95.19 90 CYS A C 1
ATOM 692 O O . CYS A 1 90 ? 2.519 -1.808 -9.217 1.00 95.19 90 CYS A O 1
ATOM 694 N N . ARG A 1 91 ? 0.431 -1.239 -9.848 1.00 94.31 91 ARG A N 1
ATOM 695 C CA . ARG A 1 91 ? 0.353 -2.214 -10.939 1.00 94.31 91 ARG A CA 1
ATOM 696 C C . ARG A 1 91 ? 1.042 -1.624 -12.176 1.00 94.31 91 ARG A C 1
ATOM 698 O O . ARG A 1 91 ? 0.540 -0.632 -12.703 1.00 94.31 91 ARG A O 1
ATOM 705 N N . PRO A 1 92 ? 2.163 -2.201 -12.643 1.00 93.81 92 PRO A N 1
ATOM 706 C CA . PRO A 1 92 ? 2.887 -1.654 -13.782 1.00 93.81 92 PRO A CA 1
ATOM 707 C C . PRO A 1 92 ? 2.075 -1.794 -15.073 1.00 93.81 92 PRO A C 1
ATOM 709 O O . PRO A 1 92 ? 1.302 -2.740 -15.248 1.00 93.81 92 PRO A O 1
ATOM 712 N N . SER A 1 93 ? 2.295 -0.860 -15.993 1.00 92.31 93 SER A N 1
ATOM 713 C CA . SER A 1 93 ? 1.781 -0.904 -17.361 1.00 92.31 93 SER A CA 1
ATOM 714 C C . SER A 1 93 ? 2.891 -0.510 -18.327 1.00 92.31 93 SER A C 1
ATOM 716 O O . SER A 1 93 ? 3.806 0.221 -17.951 1.00 92.31 93 SER A O 1
ATOM 718 N N . LEU A 1 94 ? 2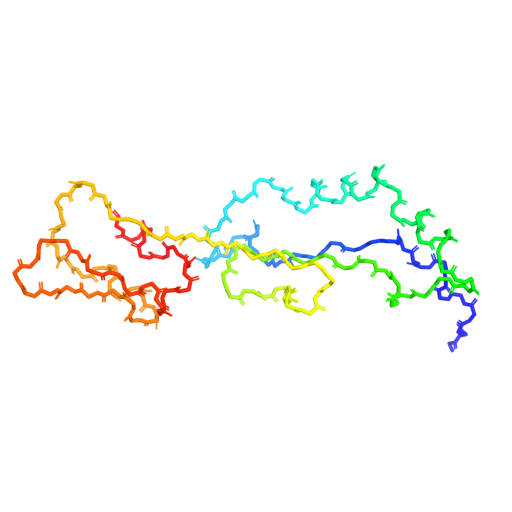.834 -1.026 -19.552 1.00 92.75 94 LEU A N 1
ATOM 719 C CA . LEU A 1 94 ? 3.847 -0.738 -20.562 1.00 92.75 94 LEU A CA 1
ATOM 720 C C . LEU A 1 94 ? 3.624 0.660 -21.139 1.00 92.75 94 LEU A C 1
ATOM 722 O O . LEU A 1 94 ? 2.501 1.007 -21.516 1.00 92.75 94 LEU A O 1
ATOM 726 N N . SER A 1 95 ? 4.696 1.446 -21.228 1.00 90.06 95 SER A N 1
ATOM 727 C CA . SER A 1 95 ? 4.660 2.731 -21.921 1.00 90.06 95 SER A CA 1
ATOM 728 C C . SER A 1 95 ? 4.596 2.521 -23.441 1.00 90.06 95 SER A C 1
ATOM 730 O O . SER A 1 95 ? 4.827 1.428 -23.963 1.00 90.06 95 SER A O 1
ATOM 732 N N . ARG A 1 96 ? 4.263 3.587 -24.178 1.00 89.50 96 ARG A N 1
ATOM 733 C CA . ARG A 1 96 ? 4.338 3.589 -25.651 1.00 89.50 96 ARG A CA 1
ATOM 734 C C . ARG A 1 96 ? 5.761 3.806 -26.167 1.00 89.50 96 ARG A C 1
ATOM 736 O O . ARG A 1 96 ? 5.982 3.737 -27.374 1.00 89.50 96 ARG A O 1
ATOM 743 N N . GLU A 1 97 ? 6.698 4.109 -25.276 1.00 90.75 97 GLU A N 1
ATOM 744 C CA . GLU A 1 97 ? 8.086 4.365 -25.633 1.00 90.75 97 GLU A CA 1
ATOM 745 C C . GLU A 1 97 ? 8.796 3.064 -26.000 1.00 90.75 97 GLU A C 1
ATOM 747 O O . GLU A 1 97 ? 8.402 1.966 -25.598 1.00 90.75 97 GLU A O 1
ATOM 752 N N . SER A 1 98 ? 9.843 3.180 -26.812 1.00 90.12 98 SER A N 1
ATOM 753 C CA . SER A 1 98 ? 10.597 2.010 -27.255 1.00 90.12 98 SER A CA 1
ATOM 754 C C . SER A 1 98 ? 11.432 1.456 -26.106 1.00 90.12 98 SER A C 1
ATOM 756 O O . SER A 1 98 ? 12.278 2.152 -25.552 1.00 90.12 98 SER A O 1
ATOM 758 N N . CYS A 1 99 ? 11.225 0.184 -25.771 1.00 93.69 99 CYS A N 1
ATOM 759 C CA . CYS A 1 99 ? 12.052 -0.508 -24.791 1.00 93.69 99 CYS A CA 1
ATOM 760 C C . CYS A 1 99 ? 13.453 -0.768 -25.370 1.00 93.69 99 CYS A C 1
ATOM 762 O O . CYS A 1 99 ? 13.592 -1.390 -26.423 1.00 93.69 99 CYS A O 1
ATOM 764 N N . SER A 1 100 ? 14.496 -0.347 -24.651 1.00 93.81 100 SER A N 1
ATOM 765 C CA . SER A 1 100 ? 15.901 -0.618 -24.997 1.00 93.81 100 SER A CA 1
ATOM 766 C C . SER A 1 100 ? 16.326 -2.065 -24.740 1.00 93.81 100 SER A C 1
ATOM 768 O O . SER A 1 100 ? 17.418 -2.466 -25.134 1.00 93.81 100 SER A O 1
ATOM 770 N N . ARG A 1 101 ? 15.476 -2.848 -24.061 1.00 94.25 101 ARG A N 1
ATOM 771 C CA . ARG A 1 101 ? 15.752 -4.224 -23.624 1.00 94.25 101 ARG A CA 1
ATOM 772 C C . ARG A 1 101 ? 16.983 -4.343 -22.710 1.00 94.25 101 ARG A C 1
ATOM 774 O O . ARG A 1 101 ? 17.621 -5.388 -22.691 1.00 94.25 101 ARG A O 1
ATOM 781 N N . CYS A 1 102 ? 17.292 -3.309 -21.920 1.00 95.38 102 CYS A N 1
ATOM 782 C CA . CYS A 1 102 ? 18.440 -3.300 -21.001 1.00 95.38 102 CYS A CA 1
ATOM 783 C C . CYS A 1 102 ? 18.353 -4.321 -19.853 1.00 95.38 102 CYS A C 1
ATOM 785 O O . CYS A 1 102 ? 19.374 -4.658 -19.269 1.00 95.38 102 CYS A O 1
ATOM 787 N N . GLY A 1 103 ? 17.151 -4.796 -19.511 1.00 95.31 103 GLY A N 1
ATOM 788 C CA . GLY A 1 103 ? 16.949 -5.779 -18.444 1.00 95.31 103 GLY A CA 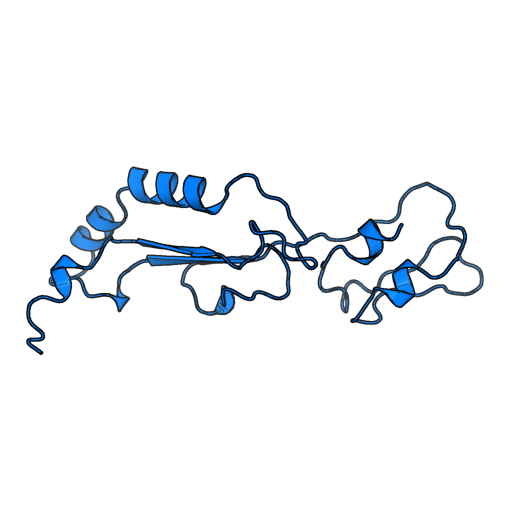1
ATOM 789 C C . GLY A 1 103 ? 16.771 -5.202 -17.034 1.00 95.31 103 GLY A C 1
ATOM 790 O O . GLY A 1 103 ? 16.459 -5.966 -16.129 1.00 95.31 103 GLY A O 1
ATOM 791 N N . SER A 1 104 ? 16.855 -3.883 -16.826 1.00 97.00 104 SER A N 1
ATOM 792 C CA . SER A 1 104 ? 16.771 -3.275 -15.482 1.00 97.00 104 SER A CA 1
ATOM 793 C C . SER A 1 104 ? 15.484 -3.627 -14.722 1.00 97.00 104 SER A C 1
ATOM 795 O O . SER A 1 104 ? 15.514 -3.878 -13.520 1.00 97.00 104 SER A O 1
ATOM 797 N N . CYS A 1 105 ? 14.344 -3.724 -15.414 1.00 96.88 105 CYS A N 1
ATOM 798 C CA . CYS A 1 105 ? 13.089 -4.164 -14.800 1.00 96.88 105 CYS A CA 1
ATOM 799 C C . CYS A 1 105 ? 13.097 -5.644 -14.367 1.00 96.88 105 CYS A C 1
ATOM 801 O O . CYS A 1 105 ? 12.396 -5.986 -13.415 1.00 96.88 105 CYS A O 1
ATOM 803 N N . LEU A 1 106 ? 13.877 -6.509 -15.028 1.00 97.25 106 LEU A N 1
ATOM 804 C CA . LEU A 1 106 ? 14.020 -7.925 -14.668 1.00 97.25 106 LEU A CA 1
ATOM 805 C C . LEU A 1 106 ? 14.840 -8.051 -13.381 1.00 97.25 106 LEU A C 1
ATOM 807 O O . LEU A 1 106 ? 14.427 -8.767 -12.476 1.00 97.25 106 LEU A O 1
ATOM 811 N N . GLU A 1 107 ? 15.945 -7.307 -13.277 1.00 97.56 107 GLU A N 1
ATOM 812 C CA . GLU A 1 107 ? 16.854 -7.337 -12.121 1.00 97.56 107 GLU A CA 1
ATOM 813 C C . GLU A 1 107 ? 16.158 -6.953 -10.809 1.00 97.56 107 GLU A C 1
ATOM 815 O O . GLU A 1 107 ? 16.393 -7.561 -9.766 1.00 97.56 107 GLU A O 1
ATOM 820 N N . VAL A 1 108 ? 15.261 -5.963 -10.849 1.00 97.25 108 VAL A N 1
ATOM 821 C CA . VAL A 1 108 ? 14.539 -5.499 -9.652 1.00 97.25 108 VAL A CA 1
ATOM 822 C C . VAL A 1 108 ? 13.296 -6.336 -9.321 1.00 97.25 108 VAL A C 1
ATOM 824 O O . VAL A 1 108 ? 12.719 -6.190 -8.238 1.00 97.25 108 VAL A O 1
ATOM 827 N N . CYS A 1 109 ? 12.840 -7.204 -10.231 1.00 97.44 109 CYS A N 1
ATOM 828 C CA . CYS A 1 109 ? 11.618 -7.981 -10.050 1.00 97.44 109 CYS A CA 1
ATOM 829 C C . CYS A 1 109 ? 11.867 -9.252 -9.224 1.00 97.44 109 CYS A C 1
ATOM 831 O O . CYS A 1 109 ? 12.188 -10.308 -9.759 1.00 97.44 109 CYS A O 1
ATOM 833 N N . ARG A 1 110 ? 11.619 -9.178 -7.911 1.00 96.12 110 ARG A N 1
ATOM 834 C CA . ARG A 1 110 ? 11.807 -10.315 -6.982 1.00 96.12 110 ARG A CA 1
ATOM 835 C C . ARG A 1 110 ? 10.929 -11.535 -7.286 1.00 96.12 110 ARG A C 1
ATOM 837 O O . ARG A 1 110 ? 11.311 -12.656 -6.974 1.00 96.12 110 ARG A O 1
ATOM 844 N N . GLU A 1 111 ? 9.790 -11.317 -7.938 1.00 97.25 111 GLU A N 1
ATOM 845 C CA . GLU A 1 111 ? 8.823 -12.370 -8.278 1.00 97.25 111 GLU A CA 1
ATOM 846 C C . GLU A 1 111 ? 9.088 -13.019 -9.642 1.00 97.25 111 GLU A C 1
ATOM 848 O O . GLU A 1 111 ? 8.333 -13.892 -10.072 1.00 97.25 111 GLU A O 1
ATOM 853 N N . ASN A 1 112 ? 10.127 -12.571 -10.361 1.00 97.12 112 ASN A N 1
ATOM 854 C CA . ASN A 1 112 ? 10.419 -13.006 -11.730 1.00 97.12 112 ASN A CA 1
ATOM 855 C C . ASN A 1 112 ? 9.177 -12.920 -12.642 1.00 97.12 112 ASN A C 1
ATOM 857 O O . ASN A 1 112 ? 8.878 -13.828 -13.418 1.00 97.12 112 ASN A O 1
ATOM 861 N N . ALA A 1 113 ? 8.414 -11.832 -12.495 1.00 97.56 113 ALA A N 1
ATOM 862 C CA . ALA A 1 113 ? 7.163 -11.595 -13.210 1.00 97.56 113 ALA A CA 1
ATOM 863 C C . ALA A 1 113 ? 7.367 -10.910 -14.571 1.00 97.56 113 ALA A C 1
ATOM 865 O O . ALA A 1 113 ? 6.396 -10.694 -15.288 1.00 97.56 113 ALA A O 1
ATOM 866 N N . ILE A 1 114 ? 8.595 -10.526 -14.932 1.00 96.94 114 ILE A N 1
ATOM 867 C CA . ILE A 1 114 ? 8.894 -9.796 -16.170 1.00 96.94 114 ILE A CA 1
ATOM 868 C C . ILE A 1 114 ? 9.780 -10.652 -17.067 1.00 96.94 114 ILE A C 1
ATOM 870 O O . ILE A 1 114 ? 10.749 -11.245 -16.604 1.00 96.94 114 ILE A O 1
ATOM 874 N N . MET A 1 115 ? 9.447 -10.701 -18.357 1.00 95.56 115 MET A N 1
ATOM 875 C CA . MET A 1 115 ? 10.168 -11.485 -19.357 1.00 95.56 115 MET A CA 1
ATOM 876 C C . MET A 1 115 ? 10.455 -10.657 -20.609 1.00 95.56 115 MET A C 1
ATOM 878 O O . MET A 1 115 ? 9.566 -9.993 -21.147 1.00 95.56 115 MET A O 1
ATOM 882 N N . LEU A 1 116 ? 11.681 -10.758 -21.123 1.00 93.56 116 LEU A N 1
ATOM 883 C CA . LEU A 1 116 ? 12.044 -10.292 -22.461 1.00 93.56 116 LEU A CA 1
ATOM 884 C C . LEU A 1 116 ? 12.038 -11.491 -23.407 1.00 93.56 116 LEU A C 1
ATOM 886 O O . LEU A 1 116 ? 12.990 -12.261 -23.445 1.00 93.56 116 LEU A O 1
ATOM 890 N N . THR A 1 117 ? 10.963 -11.666 -24.171 1.00 87.81 117 THR A N 1
ATOM 891 C CA . THR A 1 117 ? 10.883 -12.737 -25.174 1.00 87.81 117 THR A CA 1
ATOM 892 C C . THR A 1 117 ? 11.553 -12.313 -26.475 1.00 87.81 117 THR A C 1
ATOM 894 O O . THR A 1 117 ? 11.449 -11.144 -26.876 1.00 87.81 117 THR A O 1
ATOM 897 N N . ASP A 1 118 ? 12.181 -13.261 -27.162 1.00 83.25 118 ASP A N 1
ATOM 898 C CA . ASP A 1 118 ? 12.716 -13.043 -28.504 1.00 83.25 118 ASP A CA 1
ATOM 899 C C . ASP A 1 118 ? 11.593 -12.678 -29.484 1.00 83.25 118 ASP A C 1
ATOM 901 O O . ASP A 1 118 ? 10.474 -13.188 -29.407 1.00 83.25 118 ASP A O 1
ATOM 905 N N . GLY A 1 119 ? 11.866 -11.716 -30.365 1.00 79.75 119 GLY A N 1
ATOM 906 C CA . GLY A 1 119 ? 10.894 -11.215 -31.342 1.00 79.75 119 GLY A CA 1
ATOM 907 C C . GLY A 1 119 ? 9.849 -10.224 -30.807 1.00 79.75 119 GLY A C 1
ATOM 908 O O . GLY A 1 119 ? 9.070 -9.701 -31.601 1.00 79.75 119 GLY A O 1
ATOM 909 N N . ARG A 1 120 ? 9.825 -9.900 -29.503 1.00 82.88 120 ARG A N 1
ATOM 910 C CA . ARG A 1 120 ? 8.989 -8.806 -28.964 1.00 82.88 120 ARG A CA 1
ATOM 911 C C . ARG A 1 120 ? 9.830 -7.594 -28.601 1.00 82.88 120 ARG A C 1
ATOM 913 O O . ARG A 1 120 ? 10.857 -7.734 -27.955 1.00 82.88 120 A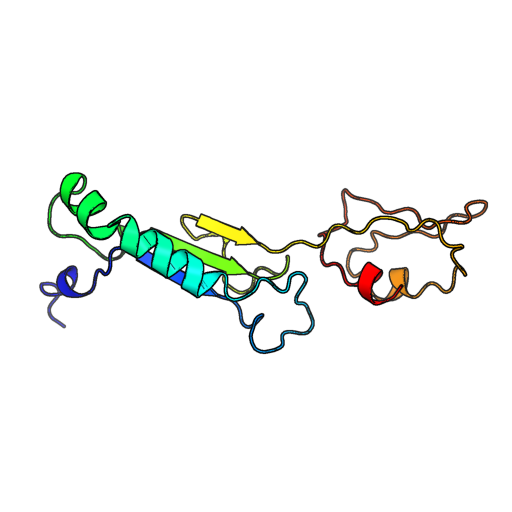RG A O 1
ATOM 920 N N . VAL A 1 121 ? 9.369 -6.397 -28.955 1.00 85.88 121 VAL A N 1
ATOM 921 C CA . VAL A 1 121 ? 10.047 -5.150 -28.557 1.00 85.88 121 VAL A CA 1
ATOM 922 C C . VAL A 1 121 ? 9.811 -4.854 -27.075 1.00 85.88 121 VAL A C 1
ATOM 924 O O . VAL A 1 121 ? 10.743 -4.495 -26.367 1.00 85.88 121 VAL A O 1
ATOM 927 N N . GLN A 1 122 ? 8.584 -5.059 -26.595 1.00 90.50 122 GLN A N 1
ATOM 928 C CA . GLN A 1 122 ? 8.181 -4.766 -25.219 1.00 90.50 122 GLN A CA 1
ATOM 929 C C . GLN A 1 122 ? 8.325 -5.986 -24.292 1.00 90.50 122 GLN A C 1
ATOM 931 O O . GLN A 1 122 ? 8.136 -7.120 -24.752 1.00 90.50 122 GLN A O 1
ATOM 936 N N . PRO A 1 123 ? 8.600 -5.778 -22.990 1.00 94.06 123 PRO A N 1
ATOM 937 C CA . PRO A 1 123 ? 8.582 -6.850 -22.007 1.00 94.06 123 PRO A CA 1
ATOM 938 C C . PRO A 1 123 ? 7.161 -7.381 -21.790 1.00 94.06 123 PRO A C 1
ATOM 940 O O . PRO A 1 123 ? 6.177 -6.646 -21.855 1.00 94.06 123 PRO A O 1
ATOM 943 N N . ALA A 1 124 ? 7.052 -8.675 -21.501 1.00 94.25 124 ALA A N 1
ATOM 944 C CA . ALA A 1 124 ? 5.820 -9.286 -21.022 1.00 94.25 124 ALA A CA 1
ATOM 945 C C . ALA A 1 124 ? 5.793 -9.261 -19.489 1.00 94.25 124 ALA A C 1
ATOM 947 O O . ALA A 1 124 ? 6.818 -9.500 -18.851 1.00 94.25 124 ALA A O 1
ATOM 948 N N . ILE A 1 125 ? 4.618 -9.003 -18.910 1.00 95.50 125 ILE A N 1
ATOM 949 C CA . ILE A 1 125 ? 4.405 -9.002 -17.459 1.00 95.50 125 ILE A CA 1
ATOM 950 C C . ILE A 1 125 ? 3.414 -10.116 -17.110 1.00 95.50 125 ILE A C 1
ATOM 952 O O . ILE A 1 125 ? 2.256 -10.075 -17.528 1.00 95.50 125 ILE A O 1
ATOM 956 N N . ASP A 1 126 ? 3.862 -11.097 -16.331 1.00 96.50 126 ASP A N 1
ATOM 957 C CA . ASP A 1 126 ? 3.013 -12.108 -15.706 1.00 96.50 126 ASP A CA 1
ATOM 958 C C . ASP A 1 126 ? 2.295 -11.493 -14.498 1.00 96.50 126 ASP A C 1
ATOM 960 O O . ASP A 1 126 ? 2.837 -11.347 -13.399 1.00 96.50 126 ASP A O 1
ATOM 964 N N . LEU A 1 127 ? 1.038 -11.118 -14.716 1.00 94.62 127 LEU A N 1
ATOM 965 C CA . LEU A 1 127 ? 0.190 -10.518 -13.693 1.00 94.62 127 LEU A CA 1
ATOM 966 C C . LEU A 1 127 ? -0.238 -11.503 -12.594 1.00 94.62 127 LEU A C 1
ATOM 968 O O . LEU A 1 127 ? -0.710 -11.041 -11.561 1.00 94.62 127 LEU A O 1
ATOM 972 N N . GLY A 1 128 ? -0.080 -12.816 -12.792 1.00 96.62 128 GLY A N 1
ATOM 973 C CA . GLY A 1 128 ? -0.320 -13.824 -11.758 1.00 96.62 128 GLY A CA 1
ATOM 974 C C . GLY A 1 128 ? 0.818 -13.914 -10.739 1.00 96.62 128 GLY A C 1
ATOM 975 O O . GLY A 1 128 ? 0.578 -14.268 -9.589 1.00 96.62 128 GLY A O 1
ATOM 976 N N . ARG A 1 129 ? 2.042 -13.550 -11.140 1.00 97.19 129 ARG A N 1
ATOM 977 C CA . ARG A 1 129 ? 3.218 -13.457 -10.253 1.00 97.19 129 ARG A CA 1
ATOM 978 C C . ARG A 1 129 ? 3.460 -12.050 -9.717 1.00 97.19 129 ARG A C 1
ATOM 980 O O . ARG A 1 129 ? 4.079 -11.872 -8.675 1.00 97.19 129 ARG A O 1
ATOM 987 N N . CYS A 1 130 ? 3.016 -11.026 -10.438 1.00 97.56 130 CYS A N 1
ATOM 988 C CA . CYS A 1 130 ? 3.259 -9.642 -10.061 1.00 97.56 130 CYS A CA 1
ATOM 989 C C . CYS A 1 130 ? 2.523 -9.266 -8.764 1.00 97.56 130 CYS A C 1
ATOM 991 O O . CYS A 1 130 ? 1.301 -9.145 -8.748 1.00 97.56 130 CYS A O 1
ATOM 993 N N . LEU A 1 131 ? 3.276 -8.945 -7.710 1.00 96.81 131 LEU A N 1
ATOM 994 C CA . LEU A 1 131 ? 2.715 -8.406 -6.464 1.00 96.81 131 LEU A CA 1
ATOM 995 C C . LEU A 1 131 ? 2.308 -6.926 -6.550 1.00 96.81 131 LEU A C 1
ATOM 997 O O . LEU A 1 131 ? 1.863 -6.366 -5.557 1.00 96.81 131 LEU A O 1
ATOM 1001 N N . ALA A 1 132 ? 2.472 -6.271 -7.706 1.00 97.19 132 ALA A N 1
ATOM 1002 C CA . ALA A 1 132 ? 2.215 -4.840 -7.885 1.00 97.19 132 ALA A CA 1
ATOM 1003 C C . ALA A 1 132 ? 3.023 -3.948 -6.913 1.00 97.19 132 ALA A C 1
ATOM 1005 O O . ALA A 1 132 ? 2.501 -3.015 -6.308 1.00 97.19 132 ALA A O 1
ATOM 1006 N N . CYS A 1 133 ? 4.321 -4.225 -6.753 1.00 96.75 133 CYS A N 1
ATOM 1007 C CA . CYS A 1 133 ? 5.213 -3.422 -5.905 1.00 96.75 133 CYS A CA 1
ATOM 1008 C C . CYS A 1 133 ? 5.748 -2.148 -6.583 1.00 96.75 133 CYS A C 1
ATOM 1010 O O . CYS A 1 133 ? 6.353 -1.317 -5.915 1.00 96.75 133 CYS A O 1
ATOM 1012 N N . GLY A 1 134 ? 5.572 -1.998 -7.900 1.00 96.00 134 GLY A N 1
ATOM 1013 C CA . GLY A 1 134 ? 6.019 -0.826 -8.661 1.00 96.00 134 GLY A CA 1
ATOM 1014 C C . GLY A 1 134 ? 7.528 -0.711 -8.920 1.00 96.00 134 GLY A C 1
ATOM 1015 O O . GLY A 1 134 ? 7.915 0.120 -9.730 1.00 96.00 134 GLY A O 1
ATOM 1016 N N . LEU A 1 135 ? 8.387 -1.551 -8.326 1.00 96.12 135 LEU A N 1
ATOM 1017 C CA . LEU A 1 135 ? 9.852 -1.425 -8.460 1.00 96.12 135 LEU A CA 1
ATOM 1018 C C . LEU A 1 135 ? 10.337 -1.410 -9.918 1.00 96.12 135 LEU A C 1
ATOM 1020 O O . LEU A 1 135 ? 11.204 -0.621 -10.273 1.00 96.12 135 LEU A O 1
ATOM 1024 N N . CYS A 1 136 ? 9.741 -2.243 -10.771 1.00 96.50 136 CYS A N 1
ATOM 1025 C CA . CYS A 1 136 ? 10.057 -2.275 -12.198 1.00 96.50 136 CYS A CA 1
ATOM 1026 C C . CYS A 1 136 ? 9.714 -0.974 -12.934 1.00 96.50 136 CYS A C 1
ATOM 1028 O O . CYS A 1 136 ? 10.456 -0.589 -13.825 1.00 96.50 136 CYS A O 1
ATOM 1030 N N . ALA A 1 137 ? 8.629 -0.299 -12.546 1.00 94.75 137 ALA A N 1
ATOM 1031 C CA . ALA A 1 137 ? 8.226 0.982 -13.118 1.00 94.75 137 ALA A CA 1
ATOM 1032 C C . ALA A 1 137 ? 9.054 2.153 -12.571 1.00 94.75 137 ALA A C 1
ATOM 1034 O O . ALA A 1 137 ? 9.112 3.194 -13.196 1.00 94.75 137 ALA A O 1
ATOM 1035 N N . ASN A 1 138 ? 9.705 2.006 -11.414 1.00 94.12 138 ASN A N 1
ATOM 1036 C CA . ASN A 1 138 ? 10.670 3.003 -10.938 1.00 94.12 138 ASN A CA 1
ATOM 1037 C C . ASN A 1 138 ? 12.033 2.862 -11.635 1.00 94.12 138 ASN A C 1
ATOM 1039 O O . ASN A 1 138 ? 12.798 3.819 -11.691 1.00 94.12 138 ASN A O 1
ATOM 1043 N N . ALA A 1 139 ? 12.354 1.660 -12.119 1.00 94.88 139 ALA A N 1
ATOM 1044 C CA . ALA A 1 139 ? 13.599 1.365 -12.824 1.00 94.88 139 ALA A CA 1
ATOM 1045 C C . ALA A 1 139 ? 13.541 1.673 -14.334 1.00 94.88 139 ALA A C 1
ATOM 1047 O O . ALA A 1 139 ? 14.559 1.528 -15.010 1.00 94.88 139 ALA A O 1
ATOM 1048 N N . CYS A 1 140 ? 12.369 2.019 -14.875 1.00 94.06 140 CYS A N 1
ATOM 1049 C CA . CYS A 1 140 ? 12.116 2.246 -16.300 1.00 94.06 140 CYS A CA 1
ATOM 1050 C C . CYS A 1 140 ? 11.285 3.511 -16.482 1.00 94.06 140 CYS A C 1
ATOM 1052 O O . CYS A 1 140 ? 11.693 4.347 -17.311 1.00 94.06 140 CYS A O 1
#

Secondary structure (DSSP, 8-state):
--GGGSGGG--SEEEEE-TTTTT-TT-----SSHHHHHHHHHHHTTHHHHHHTTSPSSPPGGGSEEEEEESSTT-TT-GGGSSEEEE--B-----SSPP----HHHHT-TT--EE--TT-SSPEE-TTT---B-HHHH--

pLDDT: mean 90.74, std 11.1, range [36.19, 97.88]

Nearest PDB structures (foldseek):
  7npa-assembly3_I  TM=7.612E-01  e=4.589E-06  Methanothermococcus thermolithotrophicus DSM 2095
  3mm6-assembly1_E  TM=5.295E-01  e=4.646E-04  Archaeoglobus fulgidus
  6x1o-assembly1_D  TM=8.882E-01  e=1.543E-01  Pyrococcus furiosus COM1
  8bee-assembly1_I  TM=4.272E-01  e=1.648E-01  Arabidopsis thaliana

Sequence (140 aa):
MNLNHMDEQVRGHRVETCFGADGCPNRACDARNPASRLEDLLTRKNILGFMKQRVAEPLKMHHELRVSISDCPNACSRPQIADIGLIGACRPSLSRESCSRCGSCLEVCRENAIMLTDGRVQPAIDLGRCLACGLCANAC

Mean predicted aligned error: 5.69 Å

Radius of gyration: 21.24 Å; Cα contacts (8 Å, |Δi|>4): 219; chains: 1; bounding box: 44×26×70 Å